Protein AF-A0A4U6M076-F1 (afdb_monomer_lite)

pLDDT: mean 77.71, std 7.29, range [58.47, 86.31]

Foldseek 3Di:
DLVVVDAAEAALQPDPDDCPDVCPSVVVVVVCVVSPYHYDHPVRVVVVVD

Secondary structure (DSSP, 8-state):
-GGGT---EEETTT-----SSTTHHHHHHHHHHHTTPEEE-HHHHHHHT-

Structure (mmCIF, N/CA/C/O backbone):
data_AF-A0A4U6M076-F1
#
_entry.id   AF-A0A4U6M076-F1
#
loop_
_atom_site.group_PDB
_atom_site.id
_atom_site.type_symbol
_atom_site.label_atom_id
_atom_site.label_alt_id
_atom_site.label_comp_id
_atom_site.label_asym_id
_atom_site.label_entity_id
_atom_site.label_seq_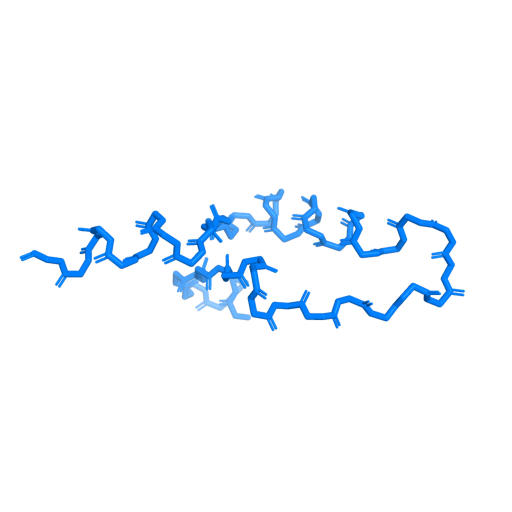id
_atom_site.pdbx_PDB_ins_code
_atom_site.Cartn_x
_atom_site.Cartn_y
_atom_site.Cartn_z
_atom_site.occupancy
_atom_site.B_iso_or_equiv
_atom_site.auth_seq_id
_atom_site.auth_comp_id
_atom_site.auth_asym_id
_atom_site.auth_atom_id
_atom_site.pdbx_PDB_model_num
ATOM 1 N N . ALA A 1 1 ? 0.155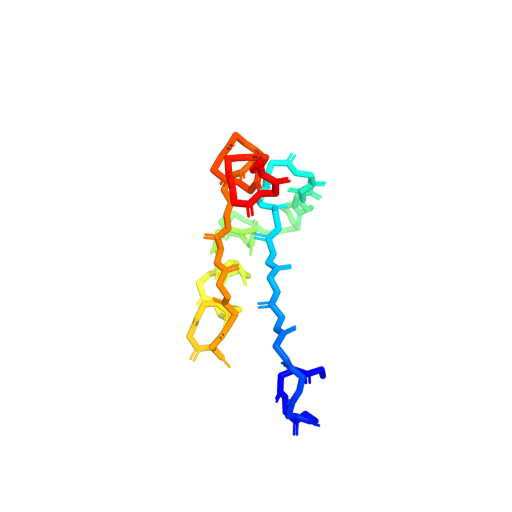 -12.643 4.876 1.00 62.78 1 ALA A N 1
ATOM 2 C CA . ALA A 1 1 ? -0.209 -11.504 5.749 1.00 62.78 1 ALA A CA 1
ATOM 3 C C . ALA A 1 1 ? -1.616 -11.021 5.415 1.00 62.78 1 ALA A C 1
ATOM 5 O O . ALA A 1 1 ? -2.499 -11.259 6.222 1.00 62.78 1 ALA A O 1
ATOM 6 N N . LEU A 1 2 ? -1.854 -10.497 4.206 1.00 64.94 2 LEU A N 1
ATOM 7 C CA . LEU A 1 2 ? -3.212 -10.217 3.702 1.00 64.94 2 LEU A CA 1
ATOM 8 C C . LEU A 1 2 ? -4.088 -11.476 3.661 1.00 64.94 2 LEU A C 1
ATOM 10 O O . LEU A 1 2 ? -5.166 -11.500 4.236 1.00 64.94 2 LEU A O 1
ATOM 14 N N . ASP A 1 3 ? -3.547 -12.565 3.111 1.00 68.00 3 ASP A N 1
ATOM 15 C CA . ASP A 1 3 ? -4.220 -13.874 3.041 1.00 68.00 3 ASP A CA 1
ATOM 16 C C . ASP A 1 3 ? -4.493 -14.515 4.420 1.00 68.00 3 ASP A C 1
ATOM 18 O O . ASP A 1 3 ? -5.288 -15.435 4.562 1.00 68.00 3 ASP A O 1
ATOM 22 N N . LEU A 1 4 ? -3.852 -13.995 5.472 1.00 76.19 4 LEU A N 1
ATOM 23 C CA . LEU A 1 4 ? -4.065 -14.426 6.857 1.00 76.19 4 LEU A CA 1
ATOM 24 C C . LEU A 1 4 ? -5.071 -13.520 7.598 1.00 76.19 4 LEU A C 1
ATOM 26 O O . LEU A 1 4 ? -5.247 -13.671 8.803 1.00 76.19 4 LEU A O 1
ATOM 30 N N . GLY A 1 5 ? -5.712 -12.574 6.899 1.00 78.00 5 GLY A N 1
ATOM 31 C CA . GLY A 1 5 ? -6.707 -11.654 7.457 1.00 78.00 5 GLY A CA 1
ATOM 32 C C . GLY A 1 5 ? -6.127 -10.445 8.194 1.00 78.00 5 GLY A C 1
ATOM 33 O O . GLY A 1 5 ? -6.864 -9.750 8.891 1.00 78.00 5 GLY A O 1
ATOM 34 N N . TYR A 1 6 ? -4.824 -10.178 8.068 1.00 78.44 6 TYR A N 1
ATOM 35 C CA . TYR A 1 6 ? -4.218 -8.989 8.664 1.00 78.44 6 TYR A CA 1
ATOM 36 C C . TYR A 1 6 ? -4.355 -7.782 7.742 1.00 78.44 6 TYR A C 1
ATOM 38 O O . TYR A 1 6 ? -4.089 -7.870 6.543 1.00 78.44 6 TYR A O 1
ATOM 46 N N . THR A 1 7 ? -4.676 -6.633 8.331 1.00 78.81 7 THR A N 1
ATOM 47 C CA . THR A 1 7 ? -4.582 -5.339 7.655 1.00 78.81 7 THR A CA 1
ATOM 48 C C . THR A 1 7 ? -3.116 -5.036 7.372 1.00 78.81 7 THR A C 1
ATOM 50 O O . THR A 1 7 ? -2.313 -4.905 8.297 1.00 78.81 7 THR A O 1
ATOM 53 N N . VAL A 1 8 ? -2.756 -4.947 6.093 1.00 81.50 8 VAL A N 1
ATOM 54 C CA . VAL A 1 8 ? -1.393 -4.630 5.662 1.00 81.50 8 VAL A CA 1
ATOM 55 C C . VAL A 1 8 ? -1.377 -3.229 5.067 1.00 81.50 8 VAL A C 1
ATOM 57 O O . VAL A 1 8 ? -2.024 -2.972 4.054 1.00 81.50 8 VAL A O 1
ATOM 60 N N . SER A 1 9 ? -0.601 -2.346 5.690 1.00 82.19 9 SER A N 1
ATOM 61 C CA . SER A 1 9 ? -0.292 -1.016 5.167 1.00 82.19 9 SER A CA 1
ATOM 62 C C . SER A 1 9 ? 1.157 -0.998 4.698 1.00 82.19 9 SER A C 1
ATOM 64 O O . SER A 1 9 ? 2.059 -1.362 5.455 1.00 82.19 9 SER A O 1
ATOM 66 N N . VAL A 1 10 ? 1.387 -0.594 3.453 1.00 82.69 10 VAL A N 1
ATOM 67 C CA . VAL A 1 10 ? 2.720 -0.537 2.844 1.00 82.69 10 VAL A CA 1
ATOM 68 C C . VAL A 1 10 ? 3.105 0.922 2.662 1.00 82.69 10 VAL A C 1
ATOM 70 O O . VAL A 1 10 ? 2.436 1.654 1.936 1.00 82.69 10 VAL A O 1
ATOM 73 N N . ILE A 1 11 ? 4.194 1.336 3.313 1.00 86.25 11 ILE A N 1
ATOM 74 C CA . ILE A 1 11 ? 4.748 2.684 3.168 1.00 86.25 11 ILE A CA 1
ATOM 75 C C . ILE A 1 11 ? 5.729 2.663 1.998 1.00 86.25 11 ILE A C 1
ATOM 77 O O . ILE A 1 11 ? 6.847 2.155 2.116 1.00 86.25 11 ILE A O 1
ATOM 81 N N . THR A 1 12 ? 5.305 3.196 0.856 1.00 81.06 12 THR A N 1
ATOM 82 C CA . THR A 1 12 ? 6.059 3.127 -0.405 1.00 81.06 12 THR A CA 1
ATOM 83 C C . THR A 1 12 ? 7.386 3.880 -0.338 1.00 81.06 12 THR A C 1
ATOM 85 O O . THR A 1 12 ? 8.361 3.446 -0.942 1.00 81.06 12 THR A O 1
ATOM 88 N N . ASP A 1 13 ? 7.451 4.944 0.461 1.00 79.56 13 ASP A N 1
ATOM 89 C CA . ASP A 1 13 ? 8.640 5.787 0.632 1.00 79.56 13 ASP A CA 1
ATOM 90 C 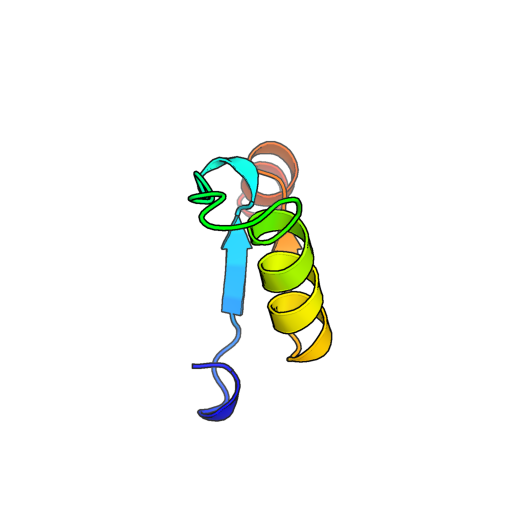C . ASP A 1 13 ? 9.793 5.064 1.361 1.00 79.56 13 ASP A C 1
ATOM 92 O O . ASP A 1 13 ? 10.970 5.255 1.059 1.00 79.56 13 ASP A O 1
ATOM 96 N N . GLY A 1 14 ? 9.460 4.149 2.279 1.00 73.31 14 GLY A N 1
ATOM 97 C CA . GLY A 1 14 ? 10.437 3.278 2.940 1.00 73.31 14 GLY A CA 1
ATOM 98 C C . GLY A 1 14 ? 10.828 2.053 2.104 1.00 73.31 14 GLY A C 1
ATOM 99 O O . GLY A 1 14 ? 11.844 1.405 2.372 1.00 73.31 14 GLY A O 1
ATOM 100 N N . CYS A 1 15 ? 10.043 1.719 1.077 1.00 73.19 15 CYS A N 1
ATOM 101 C CA . CYS A 1 15 ? 10.284 0.577 0.207 1.00 73.19 15 CYS A CA 1
ATOM 102 C C . CYS A 1 15 ? 11.257 0.948 -0.915 1.00 73.19 15 CYS A C 1
ATOM 104 O O . CYS A 1 15 ? 10.871 1.349 -2.012 1.00 73.19 15 CYS A O 1
ATOM 106 N N . ARG A 1 16 ? 12.553 0.722 -0.683 1.00 69.12 16 ARG A N 1
ATOM 107 C CA . ARG A 1 16 ? 13.533 0.713 -1.775 1.00 69.12 16 ARG A CA 1
ATOM 108 C C . ARG A 1 16 ? 13.355 -0.560 -2.605 1.00 69.12 16 ARG A C 1
ATOM 110 O O . ARG A 1 16 ? 13.930 -1.600 -2.294 1.00 69.12 16 ARG A O 1
ATOM 117 N N . GLY A 1 17 ? 12.564 -0.464 -3.666 1.00 66.50 17 GLY A N 1
ATOM 118 C CA . GLY A 1 17 ? 12.397 -1.547 -4.623 1.00 66.50 17 GLY A CA 1
ATOM 119 C C . GLY A 1 17 ? 13.707 -1.866 -5.352 1.00 66.50 17 GLY A C 1
ATOM 120 O O . GLY A 1 17 ? 14.390 -0.982 -5.877 1.00 66.50 17 GLY A O 1
AT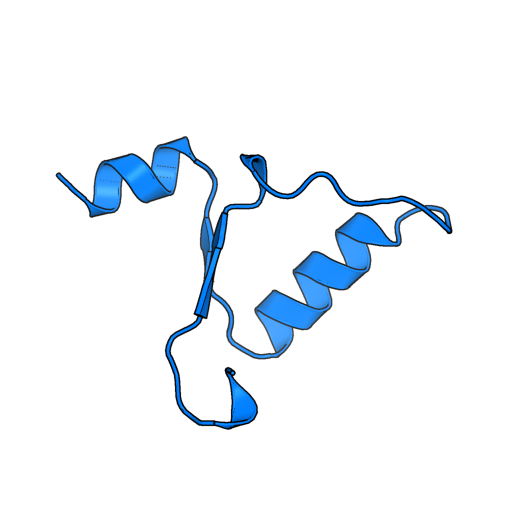OM 121 N N . VAL A 1 18 ? 14.087 -3.141 -5.354 1.00 58.47 18 VAL A N 1
ATOM 122 C CA . VAL A 1 18 ? 15.177 -3.648 -6.188 1.00 58.47 18 VAL A CA 1
ATOM 123 C C . VAL A 1 18 ? 14.606 -3.934 -7.572 1.00 58.47 18 VAL A C 1
ATOM 125 O O . VAL A 1 18 ? 13.898 -4.912 -7.771 1.00 58.47 18 VAL A O 1
ATOM 128 N N . ASN A 1 19 ? 14.903 -3.054 -8.530 1.00 64.25 19 ASN A N 1
ATOM 129 C CA . ASN A 1 19 ? 14.513 -3.219 -9.932 1.00 64.25 19 ASN A CA 1
ATOM 130 C C . ASN A 1 19 ? 15.377 -4.299 -10.598 1.00 64.25 19 ASN A C 1
ATOM 132 O O . ASN A 1 19 ? 16.271 -3.982 -11.381 1.00 64.25 19 ASN A O 1
ATOM 136 N N . ILE A 1 20 ? 15.142 -5.568 -10.256 1.00 67.38 20 ILE A N 1
ATOM 137 C CA . ILE A 1 20 ? 15.785 -6.711 -10.923 1.00 67.38 20 ILE A CA 1
ATOM 138 C C . ILE A 1 20 ? 15.395 -6.708 -12.413 1.00 67.38 20 ILE A C 1
ATOM 140 O O . ILE A 1 20 ? 16.228 -6.991 -13.271 1.00 67.38 20 ILE A O 1
ATOM 144 N N . HIS A 1 21 ? 14.166 -6.274 -12.716 1.00 66.44 21 HIS A N 1
ATOM 145 C CA . HIS A 1 21 ? 13.672 -5.966 -14.059 1.00 66.44 21 HIS A CA 1
ATOM 146 C C . HIS A 1 21 ? 13.148 -4.516 -14.148 1.00 66.44 21 HIS A C 1
ATOM 148 O O . HIS A 1 21 ? 12.866 -3.890 -13.118 1.00 66.44 21 HIS A O 1
ATOM 154 N N . PRO A 1 22 ? 12.998 -3.938 -15.358 1.00 69.25 22 PRO A N 1
ATOM 155 C CA . PRO A 1 22 ? 12.336 -2.646 -15.506 1.00 69.25 22 PRO A CA 1
ATOM 156 C C . PRO A 1 22 ? 10.917 -2.732 -14.933 1.00 69.25 22 PRO A C 1
ATOM 158 O O . PRO A 1 22 ? 10.179 -3.646 -15.280 1.00 69.25 22 PRO A O 1
ATOM 161 N N . GLN A 1 23 ? 10.534 -1.766 -14.092 1.00 71.31 23 GLN A N 1
ATOM 162 C CA . GLN A 1 23 ? 9.190 -1.648 -13.493 1.00 71.31 23 GLN A CA 1
ATOM 163 C C . GLN A 1 23 ? 8.821 -2.710 -12.442 1.00 71.31 23 GLN A C 1
ATOM 165 O O . GLN A 1 23 ? 7.701 -2.684 -11.939 1.00 71.31 23 GLN A O 1
ATOM 170 N N . ASP A 1 24 ? 9.751 -3.577 -12.034 1.00 74.88 24 ASP A N 1
ATOM 171 C CA . ASP A 1 24 ? 9.483 -4.653 -11.064 1.00 74.88 24 ASP A CA 1
ATOM 172 C C . ASP A 1 24 ? 8.950 -4.106 -9.728 1.00 74.88 24 ASP A C 1
ATOM 174 O O . ASP A 1 24 ? 7.976 -4.602 -9.167 1.00 74.88 24 ASP A O 1
ATOM 178 N N . SER A 1 25 ? 9.514 -2.983 -9.272 1.00 74.94 25 SER A N 1
ATOM 179 C CA . SER A 1 25 ? 9.052 -2.302 -8.058 1.00 74.94 25 SER A CA 1
ATOM 180 C C . SER A 1 25 ? 7.631 -1.750 -8.202 1.00 74.94 25 SER A C 1
ATOM 182 O O . SER A 1 25 ? 6.836 -1.854 -7.275 1.00 74.94 25 SER A O 1
ATOM 184 N N . ALA A 1 26 ? 7.295 -1.179 -9.363 1.00 78.25 26 ALA A N 1
ATOM 185 C CA . ALA A 1 26 ? 5.965 -0.624 -9.617 1.00 78.25 26 ALA A CA 1
ATOM 186 C C . ALA A 1 26 ? 4.906 -1.732 -9.687 1.00 78.25 26 ALA A C 1
ATOM 188 O O . ALA A 1 26 ? 3.832 -1.595 -9.105 1.00 78.25 26 ALA A O 1
ATOM 189 N N . ASN A 1 27 ? 5.243 -2.850 -10.332 1.00 80.25 27 ASN A N 1
ATOM 190 C CA . ASN A 1 27 ? 4.380 -4.023 -10.406 1.00 80.25 27 ASN A CA 1
ATOM 191 C C . ASN A 1 27 ? 4.145 -4.632 -9.020 1.00 80.25 27 ASN A C 1
ATOM 193 O O . ASN A 1 27 ? 3.002 -4.902 -8.671 1.00 80.25 27 ASN A O 1
ATOM 197 N N . ALA A 1 28 ? 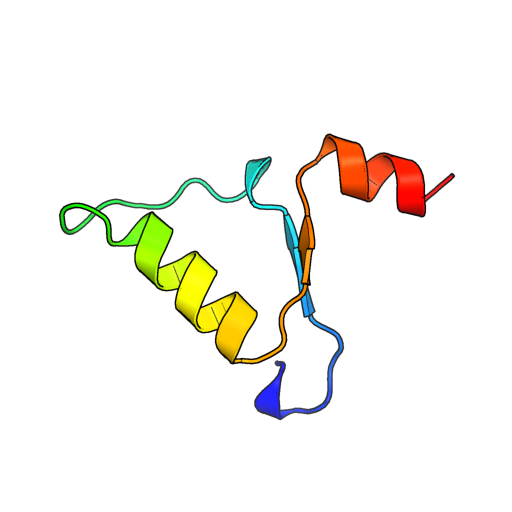5.181 -4.731 -8.182 1.00 80.06 28 ALA A N 1
ATOM 198 C CA . ALA A 1 28 ? 5.036 -5.227 -6.816 1.00 80.06 28 ALA A CA 1
ATOM 199 C C . ALA A 1 28 ? 4.073 -4.374 -5.968 1.00 80.06 28 ALA A C 1
ATOM 201 O O . ALA A 1 28 ? 3.285 -4.921 -5.198 1.00 80.06 28 ALA A O 1
ATOM 202 N N . PHE A 1 29 ? 4.087 -3.043 -6.116 1.00 80.75 29 PHE A N 1
ATOM 203 C CA . PHE A 1 29 ? 3.117 -2.181 -5.431 1.00 80.75 29 PHE A CA 1
ATOM 204 C C . PHE A 1 29 ? 1.693 -2.384 -5.954 1.00 80.75 29 PHE A C 1
ATOM 206 O O . PHE A 1 29 ? 0.759 -2.430 -5.154 1.00 80.75 29 PHE A O 1
ATOM 213 N N . MET A 1 30 ? 1.520 -2.539 -7.271 1.00 82.62 30 MET A N 1
ATOM 214 C CA . MET A 1 30 ? 0.210 -2.827 -7.863 1.00 82.62 30 MET A CA 1
ATOM 215 C C . MET A 1 30 ? -0.344 -4.171 -7.386 1.00 82.62 30 MET A C 1
ATOM 217 O O . MET A 1 30 ? -1.511 -4.235 -7.011 1.00 82.62 30 MET A O 1
ATOM 221 N N . ASP A 1 31 ? 0.489 -5.209 -7.320 1.00 82.69 31 ASP A N 1
ATOM 222 C CA . ASP A 1 31 ? 0.089 -6.530 -6.830 1.00 82.69 31 ASP A CA 1
ATOM 223 C C . ASP A 1 31 ? -0.298 -6.486 -5.347 1.00 82.69 31 ASP A C 1
ATOM 225 O O . ASP A 1 31 ? -1.301 -7.076 -4.946 1.00 82.69 31 ASP A O 1
ATOM 229 N N . MET A 1 32 ? 0.445 -5.738 -4.522 1.00 82.00 32 MET A N 1
ATOM 230 C CA . MET A 1 32 ? 0.096 -5.554 -3.111 1.00 82.00 32 MET A CA 1
ATOM 231 C C . MET A 1 32 ? -1.216 -4.784 -2.945 1.00 82.00 32 MET A C 1
ATOM 233 O O . MET A 1 32 ? -2.050 -5.188 -2.136 1.00 82.00 32 MET A O 1
ATOM 237 N N . ALA A 1 33 ? -1.439 -3.726 -3.727 1.00 82.12 33 ALA A N 1
ATOM 238 C CA . ALA A 1 33 ? -2.701 -2.989 -3.713 1.00 82.12 33 ALA A CA 1
ATOM 239 C C . ALA A 1 33 ? -3.880 -3.854 -4.179 1.00 82.12 33 ALA A C 1
ATOM 241 O O . ALA A 1 33 ? -4.933 -3.860 -3.544 1.00 82.12 33 ALA A O 1
ATOM 242 N N . ALA A 1 34 ? -3.696 -4.634 -5.247 1.00 81.44 34 ALA A N 1
ATOM 243 C CA . ALA A 1 34 ? -4.701 -5.560 -5.761 1.00 81.44 34 ALA A CA 1
ATOM 244 C C . ALA A 1 34 ? -5.033 -6.672 -4.752 1.00 81.44 34 ALA A C 1
ATOM 246 O O . ALA A 1 34 ? -6.183 -7.096 -4.657 1.00 81.44 34 ALA A O 1
ATOM 247 N N . ALA A 1 35 ? -4.052 -7.099 -3.955 1.00 81.56 35 ALA A N 1
ATOM 248 C CA . ALA A 1 35 ? -4.243 -8.034 -2.851 1.00 81.56 35 ALA A CA 1
ATOM 249 C C . ALA A 1 35 ? -4.931 -7.409 -1.617 1.00 81.56 35 ALA A C 1
ATOM 251 O O . ALA A 1 35 ? -5.205 -8.122 -0.652 1.00 81.56 35 ALA A O 1
ATOM 252 N N . GLY A 1 36 ? -5.216 -6.102 -1.630 1.00 81.25 36 GLY A N 1
ATOM 253 C CA . GLY A 1 36 ? -5.899 -5.390 -0.548 1.00 81.25 36 GLY A CA 1
ATOM 254 C C . GLY A 1 36 ? -4.972 -4.680 0.440 1.00 81.25 36 GLY A C 1
ATOM 255 O O . GLY A 1 36 ? -5.429 -4.292 1.514 1.00 81.25 36 GLY A O 1
ATOM 256 N N . ALA A 1 37 ? -3.686 -4.506 0.116 1.00 85.19 37 ALA A N 1
ATOM 257 C CA . ALA A 1 37 ? -2.806 -3.643 0.897 1.00 85.19 37 ALA A CA 1
ATOM 258 C C . ALA A 1 37 ? -3.146 -2.172 0.655 1.00 85.19 37 ALA A C 1
ATOM 260 O O . ALA A 1 37 ? -3.307 -1.741 -0.488 1.00 85.19 37 ALA A O 1
ATOM 261 N N . THR A 1 38 ? -3.147 -1.371 1.715 1.00 85.94 38 THR A N 1
ATOM 262 C CA . THR A 1 38 ? -3.241 0.080 1.559 1.00 85.94 38 THR A CA 1
ATOM 263 C C . THR A 1 38 ? -1.843 0.654 1.374 1.00 85.94 38 THR A C 1
ATOM 265 O O . THR A 1 38 ? -0.987 0.533 2.254 1.00 85.94 38 THR A O 1
ATOM 268 N N . LEU A 1 39 ? -1.604 1.262 0.215 1.00 84.56 39 LEU A N 1
ATOM 269 C CA . LEU A 1 39 ? -0.366 1.976 -0.075 1.00 84.56 39 LEU A CA 1
ATOM 270 C C . LEU A 1 39 ? -0.453 3.383 0.519 1.00 84.56 39 LEU A C 1
ATOM 272 O O . LEU A 1 39 ? -1.376 4.128 0.198 1.00 84.56 39 LEU A O 1
ATOM 276 N N . TYR A 1 40 ? 0.524 3.747 1.342 1.00 85.81 40 TYR A N 1
ATOM 277 C CA . TYR A 1 40 ? 0.680 5.095 1.878 1.00 85.81 40 TYR A CA 1
ATOM 278 C C . TYR A 1 40 ? 2.037 5.657 1.478 1.00 85.81 40 TYR A C 1
ATOM 280 O O . TYR A 1 40 ? 3.033 4.930 1.422 1.00 85.81 40 TYR A O 1
ATOM 288 N N . THR A 1 41 ? 2.096 6.963 1.237 1.00 85.44 41 THR A N 1
ATOM 289 C CA . THR A 1 41 ? 3.374 7.670 1.329 1.00 85.44 41 THR A CA 1
ATOM 290 C C . THR A 1 41 ? 3.745 7.845 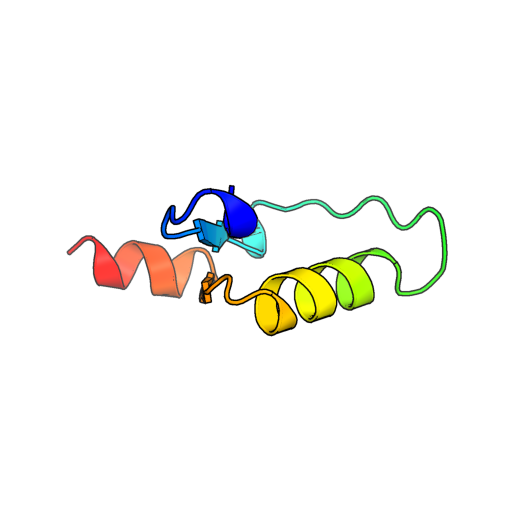2.805 1.00 85.44 41 THR A C 1
ATOM 292 O O . THR A 1 41 ? 2.896 7.691 3.687 1.00 85.44 41 THR A O 1
ATOM 295 N N . LEU A 1 42 ? 5.020 8.122 3.108 1.00 82.50 42 LEU A N 1
ATOM 296 C CA . LEU A 1 42 ? 5.428 8.375 4.496 1.00 82.50 42 LEU A CA 1
ATOM 297 C C . LEU A 1 42 ? 4.637 9.543 5.104 1.00 82.50 42 LEU A C 1
ATOM 299 O O . LEU A 1 42 ? 4.237 9.463 6.261 1.00 82.50 42 LEU A O 1
ATOM 303 N N . ASP A 1 43 ? 4.390 10.582 4.310 1.00 84.88 43 ASP A N 1
ATOM 304 C CA . ASP A 1 43 ? 3.657 11.779 4.721 1.00 84.88 43 ASP A CA 1
ATOM 305 C C . ASP A 1 43 ? 2.197 11.447 5.074 1.00 84.88 43 ASP A C 1
ATOM 307 O O . ASP A 1 43 ? 1.774 11.675 6.208 1.00 84.88 43 ASP A O 1
ATOM 311 N N . ASP A 1 44 ? 1.480 10.760 4.173 1.00 85.44 44 ASP A N 1
ATOM 312 C CA . ASP A 1 44 ? 0.087 10.342 4.403 1.00 85.44 44 ASP A CA 1
ATOM 313 C C . ASP A 1 44 ? -0.042 9.431 5.633 1.00 85.44 44 ASP A C 1
ATOM 315 O O . ASP A 1 44 ? -1.004 9.511 6.400 1.00 85.44 44 ASP A O 1
ATOM 319 N N . TRP A 1 45 ? 0.929 8.537 5.844 1.00 85.50 45 TRP A N 1
ATOM 320 C CA . TRP A 1 45 ? 0.910 7.653 7.004 1.00 85.50 45 TRP A CA 1
ATOM 321 C C . TRP A 1 45 ? 1.098 8.431 8.309 1.00 85.50 45 TRP A C 1
ATOM 323 O O . TRP A 1 45 ? 0.373 8.179 9.272 1.00 85.50 45 TRP A O 1
ATOM 333 N N . LEU A 1 46 ? 2.019 9.398 8.348 1.00 85.75 46 LEU A N 1
ATOM 334 C CA . LEU A 1 46 ? 2.237 10.239 9.526 1.00 85.75 46 LEU A CA 1
ATOM 335 C C . LEU A 1 46 ? 0.986 11.051 9.894 1.00 85.75 46 LEU A C 1
ATOM 337 O O . LEU A 1 46 ? 0.710 11.213 11.083 1.00 85.75 46 LEU A O 1
ATOM 341 N N . GLU A 1 47 ? 0.197 11.500 8.913 1.00 86.31 47 GLU A N 1
ATOM 342 C CA . GLU A 1 47 ? -1.080 12.183 9.164 1.00 86.31 47 GLU A CA 1
ATOM 343 C C . GLU A 1 47 ? -2.123 11.269 9.822 1.00 86.31 47 GLU A C 1
ATOM 345 O O . GLU A 1 47 ? -2.842 11.710 10.716 1.00 86.31 47 GLU A O 1
ATOM 350 N N . THR A 1 48 ? -2.174 9.983 9.457 1.00 80.00 48 THR A N 1
ATOM 351 C CA . THR A 1 48 ? -3.106 9.019 10.084 1.00 80.00 48 THR A CA 1
ATOM 352 C C . THR A 1 48 ? -2.765 8.672 11.536 1.00 80.00 48 THR A C 1
ATOM 354 O O . THR A 1 48 ? -3.601 8.098 12.232 1.00 80.00 48 THR A O 1
ATOM 357 N N . GLN A 1 49 ? -1.547 8.979 11.994 1.00 77.56 49 GLN A N 1
ATOM 358 C CA . GLN A 1 49 ? -1.082 8.704 13.361 1.00 77.56 49 GLN A CA 1
ATOM 359 C C . GLN A 1 49 ? -1.217 9.913 14.302 1.00 77.56 49 GLN A C 1
ATOM 361 O O . GLN A 1 49 ? -0.768 9.842 15.449 1.00 77.56 49 GLN A O 1
ATOM 366 N N . ARG A 1 50 ? -1.784 11.025 13.824 1.00 68.38 50 ARG A N 1
ATOM 367 C CA . ARG A 1 50 ? -1.931 12.276 14.572 1.00 68.38 50 ARG A CA 1
ATOM 368 C C . ARG A 1 50 ? -3.299 12.391 15.237 1.00 68.38 50 ARG A C 1
ATOM 370 O O . ARG A 1 50 ? -3.323 12.900 16.380 1.00 68.38 50 ARG A O 1
#

Sequence (50 aa):
ALDLGYTVSVITDGCRGVNIHPQDSANAFMDMAAAGATLYTLDDWLETQR

Radius of gyration: 11.86 Å; chains: 1; bounding box: 22×27×30 Å